Protein AF-A0A3S5FFW9-F1 (afdb_monomer_lite)

Structure (mmCIF, N/CA/C/O backbone):
data_AF-A0A3S5FFW9-F1
#
_entry.id   AF-A0A3S5FFW9-F1
#
loop_
_atom_site.group_PDB
_atom_site.id
_atom_site.type_symbol
_atom_site.label_atom_id
_atom_site.label_alt_id
_atom_site.label_comp_id
_atom_site.label_asym_id
_atom_site.label_entity_id
_atom_site.label_seq_id
_atom_site.pdbx_PDB_ins_code
_atom_site.Cartn_x
_atom_site.Cartn_y
_atom_site.Cartn_z
_atom_site.occupancy
_atom_site.B_iso_or_equiv
_atom_site.auth_seq_id
_atom_site.auth_comp_id
_atom_site.auth_asym_id
_atom_site.auth_atom_id
_atom_site.pdbx_PDB_model_num
ATOM 1 N N . MET A 1 1 ? -2.622 12.392 15.378 1.00 46.78 1 MET A N 1
ATOM 2 C CA . MET A 1 1 ? -2.692 11.978 13.964 1.00 46.78 1 MET A CA 1
ATOM 3 C C . MET A 1 1 ? -3.240 10.566 13.948 1.00 46.78 1 MET A C 1
ATOM 5 O O . MET A 1 1 ? -2.813 9.781 14.786 1.00 46.78 1 MET A O 1
ATOM 9 N N . ASP A 1 2 ? -4.228 10.286 13.104 1.00 57.69 2 ASP A N 1
ATOM 10 C CA . ASP A 1 2 ? -4.826 8.952 12.990 1.00 57.69 2 ASP A CA 1
ATOM 11 C C . ASP A 1 2 ? -3.833 8.028 12.266 1.00 57.69 2 ASP A C 1
ATOM 13 O O . ASP A 1 2 ? -3.267 8.415 11.244 1.00 57.69 2 ASP A O 1
ATOM 17 N N . GLN A 1 3 ? -3.549 6.840 12.797 1.00 58.34 3 GLN A N 1
ATOM 18 C CA . GLN A 1 3 ? -2.427 6.008 12.323 1.00 58.34 3 GLN A CA 1
ATOM 19 C C . GLN A 1 3 ? -2.604 5.507 10.878 1.00 58.34 3 GLN A C 1
ATOM 21 O O . GLN A 1 3 ? -1.618 5.290 10.173 1.00 58.34 3 GLN A O 1
ATOM 26 N N . GLY A 1 4 ? -3.850 5.388 10.405 1.00 60.16 4 GLY A N 1
ATOM 27 C CA . GLY A 1 4 ? -4.160 5.088 9.004 1.00 60.16 4 GLY A CA 1
ATOM 28 C C . GLY A 1 4 ? -3.723 6.180 8.015 1.00 60.16 4 GLY A C 1
ATOM 29 O O . GLY A 1 4 ? -3.429 5.864 6.861 1.00 60.16 4 GLY A O 1
ATOM 30 N N . GLU A 1 5 ? -3.608 7.437 8.456 1.00 70.44 5 GLU A N 1
ATOM 31 C CA . GLU A 1 5 ? -3.253 8.563 7.579 1.00 70.44 5 GLU A CA 1
ATOM 32 C C . GLU A 1 5 ? -1.776 8.528 7.156 1.00 70.44 5 GLU A C 1
ATOM 34 O O . GLU A 1 5 ? -1.466 8.879 6.024 1.00 70.44 5 GLU A O 1
ATOM 39 N N . CYS A 1 6 ? -0.856 8.013 7.982 1.00 75.44 6 CYS A N 1
ATOM 40 C CA . CYS A 1 6 ? 0.556 7.940 7.585 1.00 75.44 6 CYS A CA 1
ATOM 41 C C . CYS A 1 6 ? 0.781 6.969 6.421 1.00 75.44 6 CYS A C 1
ATOM 43 O O . CYS A 1 6 ? 1.411 7.329 5.432 1.00 75.44 6 CYS A O 1
ATOM 45 N N . LEU A 1 7 ? 0.237 5.746 6.482 1.00 80.38 7 LEU A N 1
ATOM 46 C CA . LEU A 1 7 ? 0.350 4.816 5.350 1.00 80.38 7 LEU A CA 1
ATOM 47 C C . LEU A 1 7 ? -0.286 5.400 4.087 1.00 80.38 7 LEU A C 1
ATOM 49 O O . LEU A 1 7 ? 0.213 5.187 2.985 1.00 80.38 7 LEU A O 1
ATOM 53 N N . ARG A 1 8 ? -1.371 6.156 4.244 1.00 81.62 8 ARG A N 1
ATOM 54 C CA . ARG A 1 8 ? -2.022 6.859 3.144 1.00 81.62 8 ARG A CA 1
ATOM 55 C C . ARG A 1 8 ? -1.111 7.912 2.518 1.00 81.62 8 ARG A C 1
ATOM 57 O O . ARG A 1 8 ? -0.988 7.916 1.296 1.00 81.62 8 ARG A O 1
ATOM 64 N N . GLU A 1 9 ? -0.454 8.739 3.325 1.00 83.19 9 GLU A N 1
ATOM 65 C CA . GLU A 1 9 ? 0.542 9.716 2.866 1.00 83.19 9 GLU A CA 1
ATOM 66 C C . GLU A 1 9 ? 1.673 9.025 2.097 1.00 83.19 9 GLU A C 1
ATOM 68 O O . GLU A 1 9 ? 1.953 9.414 0.965 1.00 83.19 9 GLU A O 1
ATOM 73 N N . ILE A 1 10 ? 2.215 7.922 2.632 1.00 86.44 10 ILE A N 1
ATOM 74 C CA . ILE A 1 10 ? 3.252 7.125 1.956 1.00 86.44 10 ILE A CA 1
ATOM 75 C C . ILE A 1 10 ? 2.798 6.749 0.552 1.00 86.44 10 ILE A C 1
ATOM 77 O O . ILE A 1 10 ? 3.481 7.046 -0.423 1.00 86.44 10 ILE A O 1
ATOM 81 N N . PHE A 1 11 ? 1.635 6.106 0.434 1.00 86.19 11 PHE A N 1
ATOM 82 C CA . PHE A 1 11 ? 1.143 5.631 -0.853 1.00 86.19 11 PHE A CA 1
ATOM 83 C C . PHE A 1 11 ? 0.779 6.756 -1.837 1.00 86.19 11 PHE A C 1
ATOM 85 O O . PHE A 1 11 ? 0.804 6.508 -3.043 1.00 86.19 11 PHE A O 1
ATOM 92 N N . ILE A 1 12 ? 0.443 7.955 -1.350 1.00 84.94 12 ILE A N 1
ATOM 93 C CA . ILE A 1 12 ? 0.219 9.148 -2.183 1.00 84.94 12 ILE A CA 1
ATOM 94 C C . ILE A 1 12 ? 1.548 9.704 -2.714 1.00 84.94 12 ILE A C 1
ATOM 96 O O . ILE A 1 12 ? 1.594 10.163 -3.854 1.00 84.94 12 ILE A O 1
ATOM 100 N N . GLU A 1 13 ? 2.613 9.655 -1.912 1.00 86.94 13 GLU A N 1
ATOM 101 C CA . GLU A 1 13 ? 3.943 10.155 -2.283 1.00 86.94 13 GLU A CA 1
ATOM 102 C C . GLU A 1 13 ? 4.735 9.200 -3.188 1.00 86.94 13 GLU A C 1
ATOM 104 O O . GLU A 1 13 ? 5.676 9.627 -3.861 1.00 86.94 13 GLU A O 1
ATOM 109 N N . LEU A 1 14 ? 4.370 7.915 -3.230 1.00 90.00 14 LEU A N 1
ATOM 110 C CA . LEU A 1 14 ? 4.997 6.943 -4.126 1.00 90.00 14 LEU A CA 1
ATOM 111 C C . LEU A 1 14 ? 4.859 7.359 -5.597 1.00 90.00 14 LEU A C 1
ATOM 113 O O . LEU A 1 14 ? 3.777 7.740 -6.042 1.00 90.00 14 LEU A O 1
ATOM 117 N N . ASP A 1 15 ? 5.935 7.199 -6.378 1.00 90.81 15 ASP A N 1
ATOM 118 C CA . ASP A 1 15 ? 5.940 7.586 -7.790 1.00 90.81 15 ASP A CA 1
ATOM 119 C C . ASP A 1 15 ? 4.901 6.755 -8.581 1.00 90.81 15 ASP A C 1
ATOM 121 O O . ASP A 1 15 ? 5.072 5.539 -8.759 1.00 90.81 15 ASP A O 1
ATOM 125 N N . PRO A 1 16 ? 3.823 7.382 -9.097 1.00 88.38 16 PRO A N 1
ATOM 126 C CA . PRO A 1 16 ? 2.746 6.674 -9.782 1.00 88.38 16 PRO A CA 1
ATOM 127 C C . PRO A 1 16 ? 3.152 6.154 -11.166 1.00 88.38 16 PRO A C 1
ATOM 129 O O . PRO A 1 16 ? 2.405 5.361 -11.750 1.00 88.38 16 PRO A O 1
ATOM 132 N N . THR A 1 17 ? 4.296 6.604 -11.697 1.00 92.81 17 THR A N 1
ATOM 133 C CA . THR A 1 17 ? 4.873 6.134 -12.965 1.00 92.81 17 THR A CA 1
ATOM 134 C C . THR A 1 17 ? 5.596 4.797 -12.816 1.00 92.81 17 THR A C 1
ATOM 136 O O . THR A 1 17 ? 5.858 4.136 -13.819 1.00 92.81 17 THR A O 1
ATOM 139 N N . SER A 1 18 ? 5.877 4.365 -11.582 1.00 94.75 18 SER A N 1
ATOM 140 C CA . SER A 1 18 ? 6.474 3.061 -11.317 1.00 94.75 18 SER A CA 1
ATOM 141 C C . SER A 1 18 ? 5.469 1.926 -11.538 1.00 94.75 18 SER A C 1
ATOM 143 O O . SER A 1 18 ? 4.383 1.898 -10.958 1.00 94.75 18 SER A O 1
ATOM 145 N N . ASP A 1 19 ? 5.862 0.914 -12.310 1.00 92.75 19 ASP A N 1
ATOM 146 C CA . ASP A 1 19 ? 5.112 -0.347 -12.430 1.00 92.75 19 ASP A CA 1
ATOM 147 C C . ASP A 1 19 ? 5.360 -1.304 -11.253 1.00 92.75 19 ASP A C 1
ATOM 149 O O . ASP A 1 19 ? 4.647 -2.303 -11.084 1.00 92.75 19 ASP A O 1
ATOM 153 N N . LEU A 1 20 ? 6.386 -1.017 -10.454 1.00 93.81 20 LEU A N 1
ATOM 154 C CA . LEU A 1 20 ? 6.918 -1.874 -9.406 1.00 93.81 20 LEU A CA 1
ATOM 155 C C . LEU A 1 20 ? 6.837 -1.168 -8.051 1.00 93.81 20 LEU A C 1
ATOM 157 O O . LEU A 1 20 ? 7.225 -0.009 -7.923 1.00 93.81 20 LEU A O 1
ATOM 161 N N . LEU A 1 21 ? 6.381 -1.887 -7.033 1.00 94.38 21 LEU A N 1
ATOM 162 C CA . LEU A 1 21 ? 6.601 -1.517 -5.643 1.00 94.38 21 LEU A CA 1
ATOM 163 C C . LEU A 1 21 ? 7.485 -2.577 -5.007 1.00 94.38 21 LEU A C 1
ATOM 165 O O . LEU A 1 21 ? 7.135 -3.758 -4.999 1.00 94.38 21 LEU A O 1
ATOM 169 N N . GLU A 1 22 ? 8.615 -2.158 -4.469 1.00 94.00 22 GLU A N 1
ATOM 170 C CA . GLU A 1 22 ? 9.495 -3.007 -3.686 1.00 94.00 22 GLU A CA 1
ATOM 171 C C . GLU A 1 22 ? 9.330 -2.674 -2.200 1.00 94.00 22 GLU A C 1
ATOM 173 O O . GLU A 1 22 ? 9.450 -1.521 -1.789 1.00 94.00 22 GLU A O 1
ATOM 178 N N . LEU A 1 23 ? 9.023 -3.695 -1.404 1.00 92.25 23 LEU A N 1
ATOM 179 C CA . LEU A 1 23 ? 8.960 -3.627 0.049 1.00 92.25 23 LEU A CA 1
ATOM 180 C C . LEU A 1 23 ? 10.191 -4.322 0.621 1.00 92.25 23 LEU A C 1
ATOM 182 O O . LEU A 1 23 ? 10.447 -5.485 0.299 1.00 92.25 23 LEU A O 1
ATOM 186 N N . ALA A 1 24 ? 10.923 -3.624 1.483 1.00 89.31 24 ALA A N 1
ATOM 187 C CA . ALA A 1 24 ? 12.063 -4.179 2.196 1.00 89.31 24 ALA A CA 1
ATOM 188 C C . ALA A 1 24 ? 11.863 -4.055 3.707 1.00 89.31 24 ALA A C 1
ATOM 190 O O . ALA A 1 24 ? 11.676 -2.952 4.225 1.00 89.31 24 ALA A O 1
ATOM 191 N N . VAL A 1 25 ? 11.947 -5.177 4.422 1.00 86.94 25 VAL A N 1
ATOM 192 C CA . VAL A 1 25 ? 12.054 -5.169 5.885 1.00 86.94 25 VAL A CA 1
ATOM 193 C C . VAL A 1 25 ? 13.536 -5.148 6.234 1.00 86.94 25 VAL A C 1
ATOM 195 O O . VAL A 1 25 ? 14.266 -6.111 5.985 1.00 86.94 25 VAL A O 1
ATOM 198 N N . LEU A 1 26 ? 13.990 -4.017 6.766 1.00 83.75 26 LEU A N 1
ATOM 199 C CA . LEU A 1 26 ? 15.381 -3.792 7.135 1.00 83.75 26 LEU A CA 1
ATOM 200 C C . LEU A 1 26 ? 15.552 -4.145 8.622 1.00 83.75 26 LEU A C 1
ATOM 202 O O . LEU A 1 26 ? 14.911 -3.504 9.461 1.00 83.75 26 LEU A O 1
ATOM 206 N N . PRO A 1 27 ? 16.368 -5.161 8.965 1.00 76.38 27 PRO A N 1
ATOM 207 C CA . PRO A 1 27 ? 16.548 -5.588 10.347 1.00 76.38 27 PRO A CA 1
ATOM 208 C C . PRO A 1 27 ? 17.352 -4.565 11.156 1.00 76.38 27 PRO A C 1
ATOM 210 O O . PRO A 1 27 ? 18.137 -3.785 10.614 1.00 76.38 27 PRO A O 1
ATOM 213 N N . SER A 1 28 ? 17.193 -4.614 12.477 1.00 70.00 28 SER A N 1
ATOM 214 C CA . SER A 1 28 ? 18.031 -3.871 13.413 1.00 70.00 28 SER A CA 1
ATOM 215 C C . SER A 1 28 ? 19.427 -4.489 13.474 1.00 70.00 28 SER A C 1
ATOM 217 O O . SER A 1 28 ? 19.573 -5.672 13.781 1.00 70.00 28 SER A O 1
ATOM 219 N N . GLY A 1 29 ? 20.461 -3.698 13.206 1.00 66.81 29 GLY A N 1
ATOM 220 C CA . GLY A 1 29 ? 21.864 -4.105 13.312 1.00 66.81 29 GLY A CA 1
ATOM 221 C C . GLY A 1 29 ? 22.727 -2.915 13.722 1.00 66.81 29 GLY A C 1
ATOM 222 O O . GLY A 1 29 ? 22.359 -1.788 13.419 1.00 66.81 29 GLY A O 1
ATOM 223 N N . CYS A 1 30 ? 23.829 -3.162 14.444 1.00 51.50 30 CYS A N 1
ATOM 224 C CA . CYS A 1 30 ? 24.817 -2.180 14.935 1.00 51.50 30 CYS A CA 1
ATOM 225 C C . CYS A 1 30 ? 24.304 -0.720 15.029 1.00 51.50 30 CYS A C 1
ATOM 227 O O . CYS A 1 30 ? 24.659 0.133 14.218 1.00 51.50 30 CYS A O 1
ATOM 229 N N . GLY A 1 31 ? 23.419 -0.446 15.996 1.00 64.06 31 GLY A N 1
ATOM 230 C CA . GLY A 1 31 ? 22.917 0.906 16.292 1.00 64.06 31 GLY A CA 1
ATOM 231 C C . GLY A 1 31 ? 21.759 1.425 15.424 1.00 64.06 31 GLY A C 1
ATOM 232 O O . GLY A 1 31 ? 21.277 2.526 15.678 1.00 64.06 31 GLY A O 1
ATOM 233 N N . LEU A 1 32 ? 21.278 0.663 14.437 1.00 70.38 32 LEU A N 1
ATOM 234 C CA . LEU A 1 32 ? 20.131 1.029 13.598 1.00 70.38 32 LEU A CA 1
ATOM 235 C C . LEU A 1 32 ? 18.844 0.346 14.068 1.00 70.38 32 LEU A C 1
ATOM 237 O O . LEU A 1 32 ? 18.821 -0.853 14.350 1.00 70.38 32 LEU A O 1
ATOM 241 N N . GLN A 1 33 ? 17.759 1.118 14.099 1.00 77.56 33 GLN A N 1
ATOM 242 C CA . GLN A 1 33 ? 16.409 0.615 14.345 1.00 77.56 33 GLN A CA 1
ATOM 243 C C . GLN A 1 33 ? 15.872 -0.122 13.111 1.00 77.56 33 GLN A C 1
ATOM 245 O O . GLN A 1 33 ? 16.208 0.262 11.981 1.00 77.56 33 GLN A O 1
ATOM 250 N N . PRO A 1 34 ? 15.034 -1.157 13.296 1.00 82.81 34 PRO A N 1
ATOM 251 C CA . PRO A 1 34 ? 14.431 -1.832 12.166 1.00 82.81 34 PRO A CA 1
ATOM 252 C C . PRO A 1 34 ? 13.401 -0.903 11.516 1.00 82.81 34 PRO A C 1
ATOM 254 O O . PRO A 1 34 ? 12.785 -0.054 12.171 1.00 82.81 34 PRO A O 1
ATOM 257 N N . ARG A 1 35 ? 13.242 -1.034 10.202 1.00 87.00 35 ARG A N 1
ATOM 258 C CA . ARG A 1 35 ? 12.346 -0.172 9.429 1.00 87.00 35 ARG A CA 1
ATOM 259 C C . ARG A 1 35 ? 11.759 -0.900 8.234 1.00 87.00 35 ARG A C 1
ATOM 261 O O . ARG A 1 35 ? 12.387 -1.801 7.674 1.00 87.00 35 ARG A O 1
ATOM 268 N N . LEU A 1 36 ? 10.566 -0.484 7.836 1.00 88.25 36 LEU A N 1
ATOM 269 C CA . LEU A 1 36 ? 9.951 -0.890 6.580 1.00 88.25 36 LEU A CA 1
ATOM 270 C C . LEU A 1 36 ? 10.276 0.161 5.519 1.00 88.25 36 LEU A C 1
ATOM 272 O O . LEU A 1 36 ? 10.038 1.345 5.735 1.00 88.25 36 LEU A O 1
ATOM 276 N N . ARG A 1 37 ? 10.800 -0.267 4.374 1.00 91.38 37 ARG A N 1
ATOM 277 C CA . ARG A 1 37 ? 11.087 0.610 3.240 1.00 91.38 37 ARG A CA 1
ATOM 278 C C . ARG A 1 37 ? 10.180 0.295 2.063 1.00 91.38 37 ARG A C 1
ATOM 280 O O . ARG A 1 37 ? 10.087 -0.860 1.652 1.00 91.38 37 ARG A O 1
ATOM 287 N N . PHE A 1 38 ? 9.608 1.338 1.479 1.00 93.25 38 PHE A N 1
ATOM 288 C CA . PHE A 1 38 ? 8.922 1.314 0.194 1.00 93.25 38 PHE A CA 1
ATOM 289 C C . PHE A 1 38 ? 9.855 1.893 -0.863 1.00 93.25 38 PHE A C 1
ATOM 291 O O . PHE A 1 38 ? 10.451 2.948 -0.649 1.00 93.25 38 PHE A O 1
ATOM 298 N N . THR A 1 39 ? 9.996 1.213 -1.995 1.00 95.00 39 THR A N 1
ATOM 299 C CA . THR A 1 39 ? 10.829 1.673 -3.108 1.00 95.00 39 THR A CA 1
ATOM 300 C C . THR A 1 39 ? 10.046 1.628 -4.413 1.00 95.00 39 THR A C 1
ATOM 302 O O . THR A 1 39 ? 9.430 0.613 -4.747 1.00 95.00 39 THR A O 1
ATOM 305 N N . THR A 1 40 ? 10.079 2.735 -5.151 1.00 96.00 40 THR A N 1
ATOM 306 C CA . THR A 1 40 ? 9.508 2.861 -6.500 1.00 96.00 40 THR A CA 1
ATOM 307 C C . THR A 1 40 ? 10.596 3.222 -7.503 1.00 96.00 40 THR A C 1
ATOM 309 O O . THR A 1 40 ? 11.592 3.854 -7.154 1.00 96.00 40 THR A O 1
ATOM 312 N N . TYR A 1 41 ? 10.412 2.777 -8.745 1.00 95.31 41 TYR A N 1
ATOM 313 C CA . TYR A 1 41 ? 11.341 2.950 -9.860 1.00 95.31 41 TYR A CA 1
ATOM 314 C C . TYR A 1 41 ? 10.597 3.688 -10.969 1.00 95.31 41 TYR A C 1
ATOM 316 O O . TYR A 1 41 ? 10.098 3.079 -11.918 1.00 95.31 41 TYR A O 1
ATOM 324 N N . GLY A 1 42 ? 10.427 4.991 -10.782 1.00 93.06 42 GLY A N 1
ATOM 325 C CA . GLY A 1 42 ? 9.692 5.828 -11.714 1.00 93.06 42 GLY A CA 1
ATOM 326 C C . GLY A 1 42 ? 10.576 6.446 -12.790 1.00 93.06 42 GLY A C 1
ATOM 327 O O . GLY A 1 42 ? 11.786 6.224 -12.858 1.00 93.06 42 GLY A O 1
ATOM 328 N N . LEU A 1 43 ? 9.965 7.268 -13.643 1.00 92.19 43 LEU A N 1
ATOM 329 C CA . LEU A 1 43 ? 10.659 7.936 -14.751 1.00 92.19 43 LEU A CA 1
ATOM 330 C C . LEU A 1 43 ? 11.702 8.957 -14.279 1.00 92.19 43 LEU A C 1
ATOM 332 O O . LEU A 1 43 ? 12.660 9.236 -14.997 1.00 92.19 43 LEU A O 1
ATOM 336 N N . THR A 1 44 ? 11.506 9.525 -13.088 1.00 89.81 44 THR A N 1
ATOM 337 C CA . THR A 1 44 ? 12.407 10.533 -12.506 1.00 89.81 44 THR A CA 1
ATOM 338 C C . THR A 1 44 ? 13.552 9.922 -11.699 1.00 89.81 44 THR A C 1
ATOM 340 O O . THR A 1 44 ? 14.473 10.635 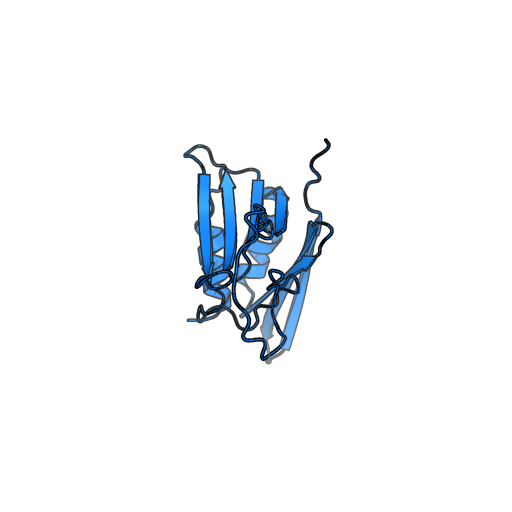-11.301 1.00 89.81 44 THR A O 1
ATOM 343 N N . GLY A 1 45 ? 13.528 8.604 -11.495 1.00 92.88 45 GLY A N 1
ATOM 344 C CA . GLY A 1 45 ? 14.534 7.869 -10.747 1.00 92.88 45 GLY A CA 1
ATOM 345 C C . GLY A 1 45 ? 13.923 6.936 -9.708 1.00 92.88 45 GLY A C 1
ATOM 346 O O . GLY A 1 45 ? 12.764 6.531 -9.789 1.00 92.88 45 GLY A O 1
ATOM 347 N N . ILE A 1 46 ? 14.755 6.566 -8.738 1.00 94.75 46 ILE A N 1
ATOM 348 C CA . ILE A 1 46 ? 14.384 5.669 -7.646 1.00 94.75 46 ILE A CA 1
ATOM 349 C C . ILE A 1 46 ? 14.001 6.515 -6.437 1.00 94.75 46 ILE A C 1
ATOM 351 O O . ILE A 1 46 ? 14.775 7.374 -6.011 1.00 94.75 46 ILE A O 1
ATOM 355 N N . THR A 1 47 ? 12.840 6.236 -5.856 1.00 93.12 47 THR A N 1
ATOM 356 C CA . THR A 1 47 ? 12.358 6.909 -4.647 1.00 93.12 47 THR A CA 1
ATOM 357 C C . THR A 1 47 ? 12.242 5.901 -3.517 1.00 93.12 47 THR A C 1
ATOM 359 O O . THR A 1 47 ? 11.701 4.810 -3.708 1.00 93.12 47 THR A O 1
ATOM 362 N N . HIS A 1 48 ? 12.734 6.277 -2.337 1.00 92.75 48 HIS A N 1
ATOM 363 C CA . HIS A 1 48 ? 12.655 5.475 -1.122 1.00 92.75 48 HIS A CA 1
ATOM 364 C C . HIS A 1 48 ? 11.833 6.206 -0.064 1.00 92.75 48 HIS A C 1
ATOM 366 O O . HIS A 1 48 ? 12.112 7.366 0.231 1.00 92.75 48 HIS A O 1
ATOM 372 N N . PHE A 1 49 ? 10.887 5.500 0.549 1.00 90.12 49 PHE A N 1
ATOM 373 C CA . PHE A 1 49 ? 10.194 5.943 1.753 1.00 90.12 49 PHE A CA 1
ATOM 374 C C . PHE A 1 49 ? 10.510 4.975 2.894 1.00 90.12 49 PHE A C 1
ATOM 376 O O . PHE A 1 49 ? 10.287 3.772 2.761 1.00 90.12 49 PHE A O 1
ATOM 383 N N . ASP A 1 50 ? 11.039 5.485 4.004 1.00 88.56 50 ASP A N 1
ATOM 384 C CA . ASP A 1 50 ? 11.429 4.696 5.175 1.00 88.56 50 ASP A CA 1
ATOM 385 C C . ASP A 1 50 ? 10.465 4.951 6.341 1.00 88.56 50 ASP A C 1
ATOM 387 O O . ASP A 1 50 ? 10.300 6.089 6.773 1.00 88.56 50 ASP A O 1
ATOM 391 N N . LEU A 1 51 ? 9.880 3.884 6.887 1.00 86.88 51 LEU A N 1
ATOM 392 C CA . LEU A 1 51 ? 9.026 3.908 8.073 1.00 86.88 51 LEU A CA 1
ATOM 393 C C . LEU A 1 51 ? 9.744 3.199 9.244 1.00 86.88 51 LEU A C 1
ATOM 395 O O . LEU A 1 51 ? 9.800 1.962 9.270 1.00 86.88 51 LEU A O 1
ATOM 399 N N . PRO A 1 52 ? 10.347 3.948 10.188 1.00 82.62 52 PRO A N 1
ATOM 400 C CA . PRO A 1 52 ? 11.047 3.384 11.346 1.00 82.62 52 PRO A CA 1
ATOM 401 C C . PRO A 1 52 ? 10.084 2.692 12.308 1.00 82.62 52 PRO A C 1
ATOM 403 O O . PRO A 1 52 ? 9.006 3.221 12.544 1.00 82.62 52 PRO A O 1
ATOM 406 N N . GLN A 1 53 ? 10.492 1.589 12.948 1.00 78.31 53 GLN A N 1
ATOM 407 C CA . GLN A 1 53 ? 9.661 0.889 13.942 1.00 78.31 53 GLN A CA 1
ATOM 408 C C . GLN A 1 53 ? 9.125 1.810 15.047 1.00 78.31 53 GLN A C 1
ATOM 410 O O . GLN A 1 53 ? 8.019 1.596 15.528 1.00 78.31 53 GLN A O 1
ATOM 415 N N . THR A 1 54 ? 9.906 2.802 15.477 1.00 72.06 54 THR A N 1
ATOM 416 C CA . THR A 1 54 ? 9.524 3.697 16.578 1.00 72.06 54 THR A CA 1
ATOM 417 C C . THR A 1 54 ? 8.661 4.872 16.131 1.00 72.06 54 THR A C 1
ATOM 419 O O . THR A 1 54 ? 8.547 5.842 16.876 1.00 72.06 54 THR A O 1
ATOM 422 N N . SER A 1 55 ? 8.133 4.867 14.907 1.00 77.19 55 SER A N 1
ATOM 423 C CA . SER A 1 55 ? 7.223 5.929 14.494 1.00 77.19 55 SER A CA 1
ATOM 424 C C . SER A 1 55 ? 5.897 5.789 15.245 1.00 77.19 55 SER A C 1
ATOM 426 O O . SER A 1 55 ? 5.392 4.684 15.433 1.00 77.19 55 SER A O 1
ATOM 428 N N . ASP A 1 56 ? 5.281 6.919 15.597 1.00 74.38 56 ASP A N 1
ATOM 429 C CA . ASP A 1 56 ? 3.967 6.960 16.266 1.00 74.38 56 ASP A CA 1
ATOM 430 C C . ASP A 1 56 ? 2.830 6.337 15.420 1.00 74.38 56 ASP A C 1
ATOM 432 O O . ASP A 1 56 ? 1.706 6.133 15.885 1.00 74.38 56 ASP A O 1
ATOM 436 N N . TYR A 1 57 ? 3.129 6.025 14.156 1.00 73.88 57 TYR A N 1
ATOM 437 C CA . TYR A 1 57 ? 2.216 5.457 13.169 1.00 73.88 57 TYR A CA 1
ATOM 438 C C . TYR A 1 57 ? 2.176 3.925 13.187 1.00 73.88 57 TYR A C 1
ATOM 440 O O . TYR A 1 57 ? 1.286 3.340 12.570 1.00 73.88 57 TYR A O 1
ATOM 448 N N . ILE A 1 58 ? 3.117 3.265 13.873 1.00 75.75 58 ILE A N 1
ATOM 44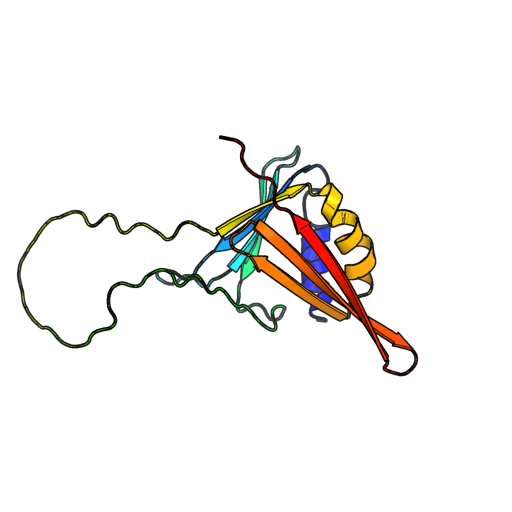9 C CA . ILE A 1 58 ? 3.174 1.805 13.960 1.00 75.75 58 ILE A CA 1
ATOM 450 C C . ILE A 1 58 ? 2.693 1.341 15.336 1.00 75.75 58 ILE A C 1
ATOM 452 O O . ILE A 1 58 ? 3.352 1.561 16.347 1.00 75.75 58 ILE A O 1
ATOM 456 N N . GLU A 1 59 ? 1.559 0.633 15.370 1.00 71.50 59 GLU A N 1
ATOM 457 C CA . GLU A 1 59 ? 1.086 -0.033 16.595 1.00 71.50 59 GLU A CA 1
ATOM 458 C C . GLU A 1 59 ? 1.919 -1.280 16.922 1.00 71.50 59 GLU A C 1
ATOM 460 O O . GLU A 1 59 ? 2.266 -1.525 18.074 1.00 71.50 59 GLU A O 1
ATOM 465 N N . VAL A 1 60 ? 2.226 -2.084 15.900 1.00 74.44 60 VAL A N 1
ATOM 466 C CA . VAL A 1 60 ? 2.960 -3.345 16.033 1.00 74.44 60 VAL A CA 1
ATOM 467 C C . VAL A 1 60 ? 3.916 -3.490 14.857 1.00 74.44 60 VAL A C 1
ATOM 469 O O . VAL A 1 60 ? 3.502 -3.470 13.698 1.00 74.44 60 VAL A O 1
ATOM 472 N N . PHE A 1 61 ? 5.196 -3.680 15.165 1.00 73.44 61 PHE A N 1
ATOM 473 C CA . PHE A 1 61 ? 6.214 -4.076 14.200 1.00 73.44 61 PHE A CA 1
ATOM 474 C C . PHE A 1 61 ? 6.791 -5.419 14.627 1.00 73.44 61 PHE A C 1
ATOM 476 O O . PHE A 1 61 ? 7.529 -5.498 15.609 1.00 73.44 61 PHE A O 1
ATOM 483 N N . GLU A 1 62 ? 6.479 -6.469 13.879 1.00 75.94 62 GLU A N 1
ATOM 484 C CA . GLU A 1 62 ? 7.042 -7.793 14.109 1.00 75.94 62 GLU A CA 1
ATOM 485 C C . GLU A 1 62 ? 7.858 -8.222 12.897 1.00 75.94 62 GLU A C 1
ATOM 487 O O . GLU A 1 62 ? 7.353 -8.360 11.784 1.00 75.94 62 GLU A O 1
ATOM 492 N N . CYS A 1 63 ? 9.142 -8.463 13.137 1.00 67.31 63 CYS A N 1
ATOM 493 C CA . CYS A 1 63 ? 10.038 -9.089 12.184 1.00 67.31 63 CYS A CA 1
ATOM 494 C C . CYS A 1 63 ? 10.636 -10.322 12.857 1.00 67.31 63 CYS A C 1
ATOM 496 O O . CYS A 1 63 ? 11.380 -10.212 13.827 1.00 67.31 63 CYS A O 1
ATOM 498 N N . THR A 1 64 ? 10.312 -11.509 12.350 1.00 65.25 64 THR A N 1
ATOM 499 C CA . THR A 1 64 ? 10.839 -12.777 12.885 1.00 65.25 64 THR A CA 1
ATOM 500 C C . THR A 1 64 ? 12.266 -13.071 12.427 1.00 65.25 64 THR A C 1
ATOM 502 O O . THR A 1 64 ? 12.873 -14.046 12.867 1.00 65.25 64 THR A O 1
ATOM 505 N N . GLN A 1 65 ? 12.833 -12.230 11.559 1.00 58.19 65 GLN A N 1
ATOM 506 C CA . GLN A 1 65 ? 14.217 -12.342 11.124 1.00 58.19 65 GLN A CA 1
ATOM 507 C C . GLN A 1 65 ? 15.102 -11.510 12.045 1.00 58.19 65 GLN A C 1
ATOM 509 O O . GLN A 1 65 ? 15.378 -10.335 11.809 1.00 58.19 65 GLN A O 1
ATOM 514 N N . VAL A 1 66 ? 15.540 -12.150 13.124 1.00 49.09 66 VAL A N 1
ATOM 515 C CA . VAL A 1 66 ? 16.598 -11.617 13.974 1.00 49.09 66 VAL A CA 1
ATOM 516 C C . VAL A 1 66 ? 17.874 -11.628 13.140 1.00 49.09 66 VAL A C 1
ATOM 518 O O . VAL A 1 66 ? 18.297 -12.684 12.664 1.00 49.09 66 VAL A O 1
ATOM 521 N N . ALA A 1 67 ? 18.485 -10.458 12.946 1.00 48.00 67 ALA A N 1
ATOM 522 C CA . ALA A 1 67 ? 19.883 -10.397 12.553 1.00 48.00 67 ALA A CA 1
ATOM 523 C C . ALA A 1 67 ? 20.644 -11.302 13.521 1.00 48.00 67 ALA A C 1
ATOM 525 O O . ALA A 1 67 ? 20.630 -11.031 14.716 1.00 48.00 67 ALA A O 1
ATOM 526 N N . SER A 1 68 ? 21.210 -12.412 13.047 1.00 36.53 68 SER A N 1
ATOM 527 C CA . SER A 1 68 ? 21.883 -13.364 13.925 1.00 36.53 68 SER A CA 1
ATOM 528 C C . SER A 1 68 ? 23.044 -12.657 14.627 1.00 36.53 68 SER A C 1
ATOM 530 O O . SER A 1 68 ? 24.134 -12.520 14.074 1.00 36.53 68 SER A O 1
ATOM 532 N N . THR A 1 69 ? 22.812 -12.176 15.847 1.00 39.38 69 THR A N 1
ATOM 533 C CA . THR A 1 69 ? 23.865 -11.761 16.758 1.00 39.38 69 THR A CA 1
ATOM 534 C C . THR A 1 69 ? 24.491 -13.043 17.269 1.00 39.38 69 THR A C 1
ATOM 536 O O . THR A 1 69 ? 23.956 -13.719 18.145 1.00 39.38 69 THR A O 1
ATOM 539 N N . ALA A 1 70 ? 25.622 -13.416 16.681 1.00 44.28 70 ALA A N 1
ATOM 540 C CA . ALA A 1 70 ? 26.545 -14.285 17.381 1.00 44.28 70 ALA A CA 1
ATOM 541 C C . ALA A 1 70 ? 26.913 -13.599 18.708 1.00 44.28 70 ALA A C 1
ATOM 543 O O . ALA A 1 70 ? 27.489 -12.513 18.685 1.00 44.28 70 ALA A O 1
ATOM 544 N N . GLY A 1 71 ? 26.579 -14.234 19.832 1.00 39.34 71 GLY A N 1
ATOM 545 C CA . GLY A 1 71 ? 27.114 -13.880 21.145 1.00 39.34 71 GLY A CA 1
ATOM 546 C C . GLY A 1 71 ? 26.062 -13.526 22.186 1.00 39.34 71 GLY A C 1
ATOM 547 O O . GLY A 1 71 ? 26.027 -12.394 22.644 1.00 39.34 71 GLY A O 1
ATOM 548 N N . ASP A 1 72 ? 25.266 -14.511 22.593 1.00 42.22 72 ASP A N 1
ATOM 549 C CA . ASP A 1 72 ? 24.593 -14.487 23.890 1.00 42.22 72 ASP A CA 1
ATOM 550 C C . ASP A 1 72 ? 25.096 -15.695 24.692 1.00 42.22 72 ASP A C 1
ATOM 552 O O . ASP A 1 72 ? 24.445 -16.730 24.752 1.00 42.22 72 ASP A O 1
ATOM 556 N N . ILE A 1 73 ? 26.335 -15.611 25.191 1.00 41.50 73 ILE A N 1
ATOM 557 C CA . ILE A 1 73 ? 26.832 -16.407 26.322 1.00 41.50 73 ILE A CA 1
ATOM 558 C C . ILE A 1 73 ? 27.814 -15.512 27.076 1.00 41.50 73 ILE A C 1
ATOM 560 O O . ILE A 1 73 ? 28.731 -14.941 26.484 1.00 41.50 73 ILE A O 1
ATOM 564 N N . GLY A 1 74 ? 27.580 -15.374 28.378 1.00 39.97 74 GLY A N 1
ATOM 565 C CA . GLY A 1 74 ? 28.461 -14.669 29.288 1.00 39.97 74 GLY A CA 1
ATOM 566 C C . GLY A 1 74 ? 29.896 -15.200 29.305 1.00 39.97 74 GLY A C 1
ATOM 567 O O . GLY A 1 74 ? 30.199 -16.289 28.832 1.00 39.97 74 GLY A O 1
ATOM 568 N N . ASP A 1 75 ? 30.742 -14.368 29.902 1.00 43.09 75 ASP A N 1
ATOM 569 C CA . ASP A 1 75 ? 31.984 -14.715 30.586 1.00 43.09 75 ASP A CA 1
ATOM 570 C C . ASP A 1 75 ? 32.917 -15.714 29.881 1.00 43.09 75 ASP A C 1
ATOM 572 O O . ASP A 1 75 ? 32.786 -16.920 30.039 1.00 43.09 75 ASP A O 1
ATOM 576 N N . CYS A 1 76 ? 33.919 -15.198 29.163 1.00 39.00 76 CYS A N 1
ATOM 577 C CA . CYS A 1 76 ? 35.202 -15.875 28.953 1.00 39.00 76 CYS A CA 1
ATOM 578 C C . CYS A 1 76 ? 36.276 -14.827 28.634 1.00 39.00 76 CYS A C 1
ATOM 580 O O . CYS A 1 76 ? 36.544 -14.487 27.481 1.00 39.00 76 CYS A O 1
ATOM 582 N N . CYS A 1 77 ? 36.901 -14.314 29.689 1.00 40.12 77 CYS A N 1
ATOM 583 C CA . CYS A 1 77 ? 38.225 -13.706 29.628 1.00 40.12 77 CYS A CA 1
ATOM 584 C C . CYS A 1 77 ? 39.229 -14.709 29.015 1.00 40.12 77 CYS A C 1
ATOM 586 O O . CYS A 1 77 ? 39.379 -15.815 29.529 1.00 40.12 77 CYS A O 1
ATOM 588 N N . GLY A 1 78 ? 39.946 -14.327 27.955 1.00 32.44 78 GLY A N 1
ATOM 589 C CA . GLY A 1 78 ? 41.067 -15.100 27.406 1.00 32.44 78 GLY A CA 1
ATOM 590 C C . GLY A 1 78 ? 41.719 -14.397 26.205 1.00 32.44 78 GLY A C 1
ATOM 591 O O . GLY A 1 78 ? 40.988 -13.971 25.311 1.00 32.44 78 GLY A O 1
ATOM 592 N N . PRO A 1 79 ? 43.055 -14.212 26.162 1.00 50.00 79 PRO A N 1
ATOM 593 C CA . PRO A 1 79 ? 43.698 -13.419 25.121 1.00 50.00 79 PRO A CA 1
ATOM 594 C C . PRO A 1 79 ? 44.245 -14.269 23.954 1.00 50.00 79 PRO A C 1
ATOM 596 O O . PRO A 1 79 ? 44.601 -15.430 24.122 1.00 50.00 79 PRO A O 1
ATOM 599 N N . VAL A 1 80 ? 44.439 -13.575 22.824 1.00 38.78 80 VAL A N 1
ATOM 600 C CA . VAL A 1 80 ? 45.360 -13.847 21.695 1.00 38.78 80 VAL A CA 1
ATOM 601 C C . VAL A 1 80 ? 44.818 -14.592 20.455 1.00 38.78 80 VAL A C 1
ATOM 603 O O . VAL A 1 80 ? 44.660 -15.802 20.423 1.00 38.78 80 VAL A O 1
ATOM 606 N N . MET A 1 81 ? 44.669 -13.768 19.406 1.00 43.69 81 MET A N 1
ATOM 607 C CA . MET A 1 81 ? 44.916 -13.951 17.964 1.00 43.69 81 MET A CA 1
ATOM 608 C C . MET A 1 81 ? 44.431 -15.219 17.253 1.00 43.69 81 MET A C 1
ATOM 610 O O . MET A 1 81 ? 45.112 -16.234 17.222 1.00 43.69 81 MET A O 1
ATOM 614 N N . GLU A 1 82 ? 43.401 -15.029 16.427 1.00 37.41 82 GLU A N 1
ATOM 615 C CA . GLU A 1 82 ? 43.328 -15.695 15.129 1.00 37.41 82 GLU A CA 1
ATOM 616 C C . GLU A 1 82 ? 42.707 -14.744 14.101 1.00 37.41 82 GLU A C 1
ATOM 618 O O . GLU A 1 82 ? 41.512 -14.444 14.095 1.00 37.41 82 GLU A O 1
ATOM 623 N N . SER A 1 83 ? 43.570 -14.210 13.240 1.00 40.00 83 SER A N 1
ATOM 624 C CA . SER A 1 83 ? 43.206 -13.486 12.031 1.00 40.00 83 SER A CA 1
ATOM 625 C C . SER A 1 83 ? 42.593 -14.466 11.030 1.00 40.00 83 SER A C 1
ATOM 627 O O . SER A 1 83 ? 43.278 -14.986 10.153 1.00 40.00 83 SER A O 1
ATOM 629 N N . HIS A 1 84 ? 41.298 -14.725 11.165 1.00 38.03 84 HIS A N 1
ATOM 630 C CA . HIS A 1 84 ? 40.471 -15.262 10.093 1.00 38.03 84 HIS A CA 1
ATOM 631 C C . HIS A 1 84 ? 39.271 -14.340 9.927 1.00 38.03 84 HIS A C 1
ATOM 633 O O . HIS A 1 84 ? 38.468 -14.152 10.841 1.00 38.03 84 HIS A O 1
ATOM 639 N N . LEU A 1 85 ? 39.199 -13.732 8.745 1.00 45.16 85 LEU A N 1
ATOM 640 C CA . LEU A 1 85 ? 38.138 -12.861 8.264 1.00 45.16 85 LEU A CA 1
ATOM 641 C C . LEU A 1 85 ? 36.795 -13.614 8.333 1.00 45.16 85 LEU A C 1
ATOM 643 O O . LEU A 1 85 ? 36.350 -14.224 7.359 1.00 45.16 85 LEU A O 1
ATOM 647 N N . LYS A 1 86 ? 36.134 -13.587 9.495 1.00 40.03 86 LYS A N 1
ATOM 648 C CA . LYS A 1 86 ? 34.700 -13.854 9.584 1.00 40.03 86 LYS A CA 1
ATOM 649 C C . LYS A 1 86 ? 34.049 -12.734 8.787 1.00 40.03 86 LYS A C 1
ATOM 651 O O . LYS A 1 86 ? 33.884 -11.630 9.296 1.00 40.03 86 LYS A O 1
ATOM 656 N N . HIS A 1 87 ? 33.753 -12.999 7.516 1.00 41.31 87 HIS A N 1
ATOM 657 C CA . HIS A 1 87 ? 32.803 -12.201 6.761 1.00 41.31 87 HIS A CA 1
ATOM 658 C C . HIS A 1 87 ? 31.517 -12.240 7.575 1.00 41.31 87 HIS A C 1
ATOM 660 O O . HIS A 1 87 ? 30.799 -13.239 7.593 1.00 41.31 87 HIS A O 1
ATOM 666 N N . GLN A 1 88 ? 31.307 -11.184 8.347 1.00 39.44 88 GLN A N 1
ATOM 667 C CA . GLN A 1 88 ? 30.093 -10.935 9.087 1.00 39.44 88 GLN A CA 1
ATOM 668 C C . GLN A 1 88 ? 29.040 -10.703 8.004 1.00 39.44 88 GLN A C 1
ATOM 670 O O . GLN A 1 88 ? 28.907 -9.600 7.484 1.00 39.44 88 GLN A O 1
ATOM 675 N N . ALA A 1 89 ? 28.408 -11.785 7.545 1.00 47.47 89 ALA A N 1
ATOM 676 C CA . ALA A 1 89 ? 27.365 -11.720 6.542 1.00 47.47 89 ALA A CA 1
ATOM 677 C C . ALA A 1 89 ? 26.254 -10.852 7.133 1.00 47.47 89 ALA A C 1
ATOM 679 O O . ALA A 1 89 ? 25.551 -11.274 8.052 1.00 47.47 89 ALA A O 1
ATOM 680 N N . GLN A 1 90 ? 26.156 -9.606 6.665 1.00 46.84 90 GLN A N 1
ATOM 681 C CA . GLN A 1 90 ? 25.025 -8.756 6.992 1.00 46.84 90 GLN A CA 1
ATOM 682 C C . GLN A 1 90 ? 23.763 -9.525 6.589 1.00 46.84 90 GLN A C 1
ATOM 684 O O . GLN A 1 90 ? 23.701 -10.016 5.458 1.00 46.84 90 GLN A O 1
ATOM 689 N N . PRO A 1 91 ? 22.780 -9.676 7.491 1.00 55.31 91 PRO A N 1
ATOM 690 C CA . PRO A 1 91 ? 21.530 -10.324 7.141 1.00 55.31 91 PRO A CA 1
ATOM 691 C C . PRO A 1 91 ? 20.916 -9.527 5.995 1.00 55.31 91 PRO A C 1
ATOM 693 O O . PRO A 1 91 ? 20.647 -8.331 6.130 1.00 55.31 91 PRO A O 1
ATOM 696 N N . ALA A 1 92 ? 20.787 -10.177 4.840 1.00 59.97 92 ALA A N 1
ATOM 697 C CA . ALA A 1 92 ? 20.225 -9.549 3.661 1.00 59.97 92 ALA A CA 1
ATOM 698 C C . ALA A 1 92 ? 18.784 -9.108 3.974 1.00 59.97 92 ALA A C 1
ATOM 700 O O . ALA A 1 92 ? 18.051 -9.861 4.622 1.00 59.97 92 ALA A O 1
ATOM 701 N N . PRO A 1 93 ? 18.368 -7.904 3.549 1.00 68.81 93 PRO A N 1
ATOM 702 C CA . PRO A 1 93 ? 17.004 -7.447 3.767 1.00 68.81 93 PRO A CA 1
ATOM 703 C C . PRO A 1 93 ? 16.010 -8.404 3.112 1.00 68.81 93 PRO A C 1
ATOM 705 O O . PRO A 1 93 ? 16.226 -8.863 1.987 1.00 68.81 93 PRO A O 1
ATOM 708 N N . GLN A 1 94 ? 14.897 -8.674 3.795 1.00 76.12 94 GLN A N 1
ATOM 709 C CA . GLN A 1 94 ? 13.799 -9.395 3.167 1.00 76.12 94 GLN A CA 1
ATOM 710 C C . GLN A 1 94 ? 13.138 -8.467 2.156 1.00 76.12 94 GLN A C 1
ATOM 712 O O . GLN A 1 94 ? 12.503 -7.481 2.533 1.00 76.12 94 GLN A O 1
ATOM 717 N N . LEU A 1 95 ? 13.297 -8.808 0.882 1.00 86.75 95 LEU A N 1
ATOM 718 C CA . LEU A 1 95 ? 12.786 -8.044 -0.240 1.00 86.75 95 LEU A CA 1
ATOM 719 C C . LEU A 1 95 ? 11.588 -8.748 -0.862 1.00 86.75 95 LEU A C 1
ATOM 721 O O . LEU A 1 95 ? 11.638 -9.948 -1.139 1.00 86.75 95 LEU A O 1
ATOM 725 N N . ALA A 1 96 ? 10.528 -7.998 -1.131 1.00 90.75 96 ALA A N 1
ATOM 726 C CA . ALA A 1 96 ? 9.424 -8.470 -1.946 1.00 90.75 96 ALA A CA 1
ATOM 727 C C . ALA A 1 96 ? 8.999 -7.395 -2.938 1.00 90.75 96 ALA A C 1
ATOM 729 O O . ALA A 1 96 ? 8.829 -6.229 -2.593 1.00 90.75 96 ALA A O 1
ATOM 730 N N . ARG A 1 97 ? 8.817 -7.809 -4.188 1.00 93.38 97 ARG A N 1
ATOM 731 C CA . ARG A 1 97 ? 8.429 -6.935 -5.290 1.00 93.38 97 ARG A CA 1
ATOM 732 C C . ARG A 1 97 ? 7.009 -7.230 -5.718 1.00 93.38 97 ARG A C 1
ATOM 734 O O . ARG A 1 97 ? 6.636 -8.389 -5.851 1.00 93.38 97 ARG A O 1
ATOM 741 N N . PHE A 1 98 ? 6.236 -6.199 -6.003 1.00 94.25 98 PHE A N 1
ATOM 742 C CA . PHE A 1 98 ? 4.838 -6.304 -6.403 1.00 94.25 98 PHE A CA 1
ATOM 743 C C . PHE A 1 98 ? 4.590 -5.438 -7.629 1.00 94.25 98 PHE A C 1
ATOM 745 O O . PHE A 1 98 ? 5.175 -4.366 -7.770 1.00 94.25 98 PHE A O 1
ATOM 752 N N . ARG A 1 99 ? 3.678 -5.865 -8.509 1.00 93.44 99 ARG A N 1
ATOM 753 C CA . ARG A 1 99 ? 3.132 -4.955 -9.524 1.00 93.44 99 ARG A CA 1
ATOM 754 C C . ARG A 1 99 ? 2.360 -3.863 -8.800 1.00 93.44 99 ARG A C 1
ATOM 756 O O . ARG A 1 99 ? 1.340 -4.155 -8.174 1.00 93.44 99 ARG A O 1
ATOM 763 N N . PHE A 1 100 ? 2.823 -2.622 -8.901 1.00 92.50 100 PHE A N 1
ATOM 764 C CA . PHE A 1 100 ? 2.222 -1.522 -8.154 1.00 92.50 100 PHE A CA 1
ATOM 765 C C . PHE A 1 100 ? 0.759 -1.303 -8.570 1.00 92.50 100 PHE A C 1
ATOM 767 O O . PHE A 1 100 ? -0.108 -1.049 -7.736 1.00 92.50 100 PHE A O 1
ATOM 774 N N . SER A 1 101 ? 0.442 -1.548 -9.846 1.00 90.69 101 SER A N 1
ATOM 775 C CA . SER A 1 101 ? -0.926 -1.521 -10.375 1.00 90.69 101 SER A CA 1
ATOM 776 C C . SER A 1 101 ? -1.901 -2.475 -9.671 1.00 90.69 101 SER A C 1
ATOM 778 O O . SER A 1 101 ? -3.077 -2.137 -9.557 1.00 90.69 101 SER A O 1
ATOM 780 N N . LEU A 1 102 ? -1.436 -3.619 -9.151 1.00 91.31 102 LEU A N 1
ATOM 781 C CA . LEU A 1 102 ? -2.279 -4.583 -8.429 1.00 91.31 102 LEU A CA 1
ATOM 782 C C . LEU A 1 102 ? -2.594 -4.142 -6.994 1.00 91.31 102 LEU A C 1
ATOM 78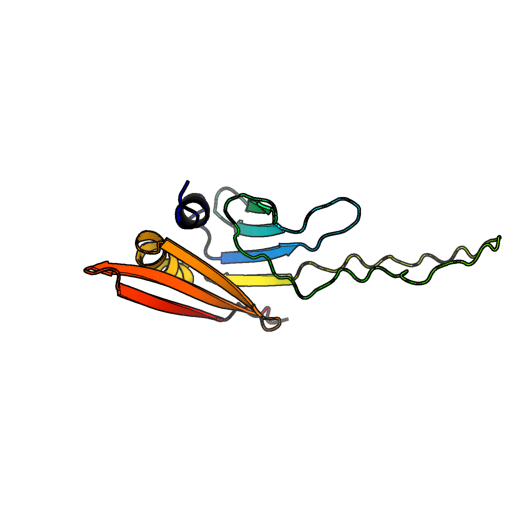4 O O . LEU A 1 102 ? -3.572 -4.608 -6.415 1.00 91.31 102 LEU A O 1
ATOM 788 N N . LEU A 1 103 ? -1.794 -3.236 -6.430 1.00 89.81 103 LEU A N 1
ATOM 789 C CA . LEU A 1 103 ? -1.995 -2.690 -5.086 1.00 89.81 103 LEU A CA 1
ATOM 790 C C . LEU A 1 103 ? -2.918 -1.463 -5.088 1.00 89.81 103 LEU A C 1
ATOM 792 O O . LEU A 1 103 ? -3.516 -1.149 -4.060 1.00 89.81 103 LEU A O 1
ATOM 796 N N . LYS A 1 104 ? -3.105 -0.808 -6.245 1.00 86.81 104 LYS A N 1
ATOM 797 C CA . LYS A 1 104 ? -3.947 0.394 -6.386 1.00 86.81 104 LYS A CA 1
ATOM 798 C C . LYS A 1 104 ? -5.364 0.242 -5.807 1.00 86.81 104 LYS A C 1
ATOM 800 O O . LYS A 1 104 ? -5.801 1.181 -5.153 1.00 86.81 104 LYS A O 1
ATOM 805 N N . PRO A 1 105 ? -6.100 -0.878 -5.971 1.00 86.25 105 PRO A N 1
ATOM 806 C CA . PRO A 1 105 ? -7.430 -1.016 -5.368 1.00 86.25 105 PRO A CA 1
ATOM 807 C C . PRO A 1 105 ? -7.411 -1.041 -3.833 1.00 86.25 105 PRO A C 1
ATOM 809 O O . PRO A 1 105 ? -8.283 -0.443 -3.203 1.00 86.25 105 PRO A O 1
ATOM 812 N N . ALA A 1 106 ? -6.413 -1.704 -3.242 1.00 87.00 106 ALA A N 1
ATOM 813 C CA . ALA A 1 106 ? -6.254 -1.799 -1.792 1.00 87.00 106 ALA A CA 1
ATOM 814 C C . ALA A 1 106 ? -5.940 -0.423 -1.178 1.00 87.00 106 ALA A C 1
ATOM 816 O O . ALA A 1 106 ? -6.508 -0.028 -0.162 1.00 87.00 106 ALA A O 1
ATOM 817 N N . VAL A 1 107 ? -5.110 0.353 -1.874 1.00 85.31 107 VAL A N 1
ATOM 818 C CA . VAL A 1 107 ? -4.696 1.702 -1.478 1.00 85.31 107 VAL A CA 1
ATOM 819 C C . VAL A 1 107 ? -5.791 2.742 -1.750 1.00 85.31 107 VAL A C 1
ATOM 821 O O . VAL A 1 107 ? -6.246 3.434 -0.851 1.00 85.31 107 VAL A O 1
ATOM 824 N N . ASN A 1 108 ? -6.294 2.852 -2.976 1.00 85.06 108 ASN A N 1
ATOM 825 C CA . ASN A 1 108 ? -7.164 3.973 -3.351 1.00 85.06 108 ASN A CA 1
ATOM 826 C C . ASN A 1 108 ? -8.590 3.859 -2.799 1.00 85.06 108 ASN A C 1
ATOM 828 O O . ASN A 1 108 ? -9.320 4.851 -2.785 1.00 85.06 108 ASN A O 1
ATOM 832 N N . ARG A 1 109 ? -9.022 2.666 -2.380 1.00 87.25 109 ARG A N 1
ATOM 833 C CA . ARG A 1 109 ? -10.377 2.455 -1.857 1.00 87.25 109 ARG A CA 1
ATOM 834 C C . ARG A 1 109 ? -10.359 2.128 -0.377 1.00 87.25 109 ARG A C 1
ATOM 836 O O . ARG A 1 109 ? -10.953 2.856 0.408 1.00 87.25 109 ARG A O 1
ATOM 843 N N . SER A 1 110 ? -9.686 1.044 -0.007 1.00 89.88 110 SER A N 1
ATOM 844 C CA . SER A 1 110 ? -9.777 0.514 1.351 1.00 89.88 110 SER A CA 1
ATOM 845 C C . SER A 1 110 ? -8.964 1.327 2.349 1.00 89.88 110 SER A C 1
ATOM 847 O O . SER A 1 110 ? -9.501 1.642 3.402 1.00 89.88 110 SER A O 1
ATOM 849 N N . LEU A 1 111 ? -7.744 1.758 2.006 1.00 88.56 111 LEU A N 1
ATOM 850 C CA . LEU A 1 111 ? -6.934 2.616 2.883 1.00 88.56 111 LEU A CA 1
ATOM 851 C C . LEU A 1 111 ? -7.633 3.944 3.199 1.00 88.56 111 LEU A C 1
ATOM 853 O O . LEU A 1 111 ? -7.657 4.356 4.348 1.00 88.56 111 LEU A O 1
ATOM 857 N N . ASN A 1 112 ? -8.274 4.565 2.202 1.00 87.31 112 ASN A N 1
ATOM 858 C CA . ASN A 1 112 ? -9.013 5.824 2.370 1.00 87.31 112 ASN A CA 1
ATOM 859 C C . ASN A 1 112 ? -10.214 5.726 3.32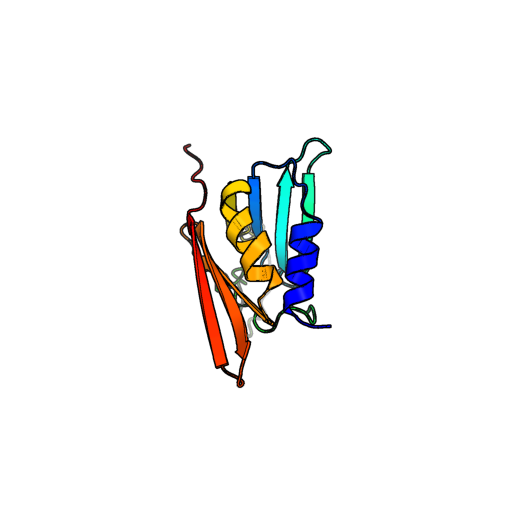9 1.00 87.31 112 ASN A C 1
ATOM 861 O O . ASN A 1 112 ? -10.698 6.753 3.794 1.00 87.31 112 ASN A O 1
ATOM 865 N N . MET A 1 113 ? -10.732 4.520 3.571 1.00 89.50 113 MET A N 1
ATOM 866 C CA . MET A 1 113 ? -11.871 4.275 4.463 1.00 89.50 113 MET A CA 1
ATOM 867 C C . MET A 1 113 ? -11.455 3.628 5.787 1.00 89.50 113 MET A C 1
ATOM 869 O O . MET A 1 113 ? -12.302 3.428 6.654 1.00 89.50 113 MET A O 1
ATOM 873 N N . ALA A 1 114 ? -10.193 3.225 5.927 1.00 90.50 114 ALA A N 1
ATOM 874 C CA . ALA A 1 114 ? -9.744 2.424 7.049 1.00 90.50 114 ALA A CA 1
ATOM 875 C C . ALA A 1 114 ? -9.290 3.302 8.214 1.00 90.50 114 ALA A C 1
ATOM 877 O O . ALA A 1 114 ? -8.507 4.226 8.033 1.00 90.50 114 ALA A O 1
ATOM 878 N N . SER A 1 115 ? -9.707 2.949 9.427 1.00 88.50 115 SER A N 1
ATOM 879 C CA . SER A 1 115 ? -9.161 3.536 10.654 1.00 88.50 115 SER A CA 1
ATOM 880 C C . SER A 1 115 ? -7.857 2.857 11.084 1.00 88.50 115 SER A C 1
ATOM 882 O O . SER A 1 115 ? -7.044 3.452 11.782 1.00 88.50 115 SER A O 1
ATOM 884 N N . ARG A 1 116 ? -7.651 1.590 10.694 1.00 88.06 116 ARG A N 1
ATOM 885 C CA . ARG A 1 116 ? -6.417 0.828 10.953 1.00 88.06 116 ARG A CA 1
ATOM 886 C C . ARG A 1 116 ? -6.066 -0.062 9.776 1.00 88.06 116 ARG A C 1
ATOM 888 O O . ARG A 1 116 ? -6.959 -0.608 9.123 1.00 88.06 116 ARG A O 1
ATOM 895 N N . VAL A 1 117 ? -4.768 -0.253 9.557 1.00 89.44 117 VAL A N 1
ATOM 896 C CA . VAL A 1 117 ? -4.243 -1.134 8.513 1.00 89.44 117 VAL A CA 1
ATOM 897 C C . VAL A 1 117 ? -3.156 -2.032 9.078 1.00 89.44 117 VAL A C 1
ATOM 899 O O . VAL A 1 117 ? -2.246 -1.569 9.757 1.00 89.44 117 VAL A O 1
ATOM 902 N N . SER A 1 118 ? -3.244 -3.321 8.768 1.00 90.00 118 SER A N 1
ATOM 903 C CA . SER A 1 118 ? -2.203 -4.308 9.039 1.00 90.00 118 SER A CA 1
ATOM 904 C C . SER A 1 118 ? -1.596 -4.769 7.720 1.00 90.00 118 SER A C 1
ATOM 906 O O . SER A 1 118 ? -2.325 -5.112 6.790 1.00 90.00 118 SER A O 1
ATOM 908 N N . MET A 1 119 ? -0.267 -4.795 7.639 1.00 88.81 119 MET A N 1
ATOM 909 C CA . MET A 1 119 ? 0.465 -5.378 6.517 1.00 88.81 119 MET A CA 1
ATOM 910 C C . MET A 1 119 ? 1.280 -6.567 7.012 1.00 88.81 119 MET A C 1
ATOM 912 O O . MET A 1 119 ? 1.985 -6.472 8.014 1.00 88.81 119 MET A O 1
ATOM 916 N N . ARG A 1 120 ? 1.197 -7.690 6.301 1.00 89.62 120 ARG A N 1
ATOM 917 C CA . ARG A 1 120 ? 1.896 -8.933 6.638 1.00 89.62 120 ARG A CA 1
ATO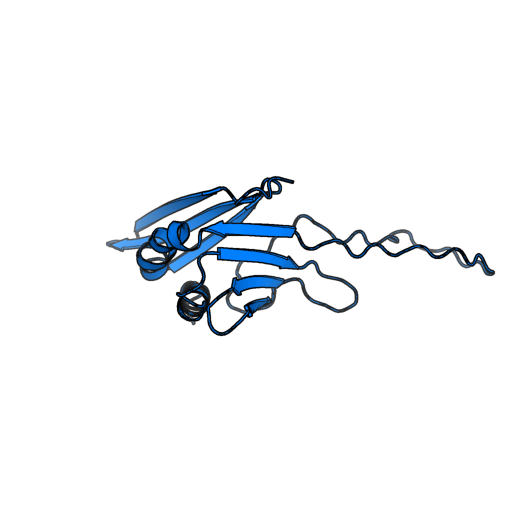M 918 C C . ARG A 1 120 ? 2.587 -9.469 5.399 1.00 89.62 120 ARG A C 1
ATOM 920 O O . ARG A 1 120 ? 1.922 -9.842 4.436 1.00 89.62 120 ARG A O 1
ATOM 927 N N . LEU A 1 121 ? 3.913 -9.522 5.433 1.00 87.88 121 LEU A N 1
ATOM 928 C CA . LEU A 1 121 ? 4.726 -10.128 4.386 1.00 87.88 121 LEU A CA 1
ATOM 929 C C . LEU A 1 121 ? 5.255 -11.473 4.880 1.00 87.88 121 LEU A C 1
ATOM 931 O O . LEU A 1 121 ? 5.831 -11.555 5.962 1.00 87.88 121 LEU A O 1
ATOM 935 N N . ASN A 1 122 ? 5.069 -12.534 4.099 1.00 85.56 122 ASN A N 1
ATOM 936 C CA . ASN A 1 122 ? 5.660 -13.830 4.423 1.00 85.56 122 ASN A CA 1
ATOM 937 C C . ASN A 1 122 ? 6.969 -14.080 3.657 1.00 85.56 122 ASN A C 1
ATOM 939 O O . ASN A 1 122 ? 7.284 -13.422 2.668 1.00 85.56 122 ASN A O 1
ATOM 943 N N . GLN A 1 123 ? 7.707 -15.112 4.074 1.00 80.25 123 GLN A N 1
ATOM 944 C CA . GLN A 1 123 ? 8.980 -15.516 3.457 1.00 80.25 123 GLN A CA 1
ATOM 945 C C . GLN A 1 123 ? 8.867 -15.942 1.987 1.00 80.25 123 GLN A C 1
ATOM 947 O O . GLN A 1 123 ? 9.867 -15.991 1.281 1.00 80.25 123 GLN A O 1
ATOM 952 N N . ARG A 1 124 ? 7.657 -16.252 1.514 1.00 81.00 124 ARG A N 1
ATOM 953 C CA . ARG A 1 124 ? 7.389 -16.623 0.119 1.00 81.00 124 ARG A CA 1
ATOM 954 C C . ARG A 1 124 ? 7.065 -15.406 -0.757 1.00 81.00 124 ARG A C 1
ATOM 956 O O . ARG A 1 124 ? 6.781 -15.591 -1.938 1.00 81.00 124 ARG A O 1
ATOM 963 N N . GLY A 1 125 ? 7.065 -14.199 -0.188 1.00 84.75 125 GLY A N 1
ATOM 964 C CA . GLY A 1 125 ? 6.751 -12.956 -0.885 1.00 84.75 125 GLY A CA 1
ATOM 965 C C . GLY A 1 125 ? 5.255 -12.673 -1.036 1.00 84.75 125 GLY A C 1
ATOM 966 O O . GLY A 1 125 ? 4.892 -11.856 -1.870 1.00 84.75 125 GLY A O 1
ATOM 967 N N . PHE A 1 126 ? 4.365 -13.329 -0.282 1.00 89.44 126 PHE A N 1
ATOM 968 C CA . PHE A 1 126 ? 2.949 -12.945 -0.262 1.00 89.44 126 PHE A CA 1
ATOM 969 C C . PHE A 1 126 ? 2.729 -11.807 0.724 1.00 89.44 126 PHE A C 1
ATOM 971 O O . PHE A 1 126 ? 3.087 -11.929 1.898 1.00 89.44 126 PHE A O 1
ATOM 978 N N . LEU A 1 127 ? 2.089 -10.748 0.239 1.00 91.62 127 LEU A N 1
ATOM 979 C CA . LEU A 1 127 ? 1.627 -9.623 1.033 1.00 91.62 127 LEU A CA 1
ATOM 980 C C . LEU A 1 127 ? 0.136 -9.788 1.333 1.00 91.62 127 LEU A C 1
ATOM 982 O O . LEU A 1 127 ? -0.670 -9.959 0.418 1.00 91.62 127 LEU A O 1
ATOM 986 N N . SER A 1 128 ? -0.219 -9.717 2.610 1.00 92.94 128 SER A N 1
ATOM 987 C CA . SER A 1 128 ? -1.582 -9.525 3.100 1.00 92.94 128 SER A CA 1
ATOM 988 C C . SER A 1 128 ? -1.706 -8.092 3.616 1.00 92.94 128 SER A C 1
ATOM 990 O O . SER A 1 128 ? -0.847 -7.631 4.368 1.00 92.94 128 SER A O 1
ATOM 992 N N . MET A 1 129 ? -2.750 -7.384 3.191 1.00 92.62 129 MET A N 1
ATOM 993 C CA . MET A 1 129 ? -3.116 -6.066 3.711 1.00 92.62 129 MET A CA 1
ATOM 994 C C . MET A 1 129 ? -4.551 -6.127 4.214 1.00 92.62 129 MET A C 1
ATOM 996 O O . MET A 1 129 ? -5.470 -6.360 3.427 1.00 92.62 129 MET A O 1
ATOM 1000 N N . GLN A 1 130 ? -4.737 -5.932 5.514 1.00 93.69 130 GLN A N 1
ATOM 1001 C CA . GLN A 1 130 ? -6.039 -5.964 6.167 1.00 93.69 130 GLN A CA 1
ATOM 1002 C C . GLN A 1 130 ? -6.420 -4.561 6.638 1.00 93.69 130 GLN A C 1
ATOM 1004 O O . GLN A 1 130 ? -5.649 -3.900 7.328 1.00 93.69 130 GLN A O 1
ATOM 1009 N N . TYR A 1 131 ? -7.624 -4.134 6.278 1.00 93.12 131 TYR A N 1
ATOM 1010 C CA . TYR A 1 131 ? -8.176 -2.811 6.538 1.00 93.12 131 TYR A CA 1
ATOM 1011 C C . TYR A 1 131 ? -9.357 -2.933 7.498 1.00 93.12 131 TYR A C 1
ATOM 1013 O O . TYR A 1 131 ? -10.300 -3.672 7.206 1.00 93.12 131 TYR A O 1
ATOM 1021 N N . MET A 1 132 ? -9.323 -2.202 8.611 1.00 93.06 132 MET A N 1
ATOM 1022 C CA . MET A 1 132 ? -10.457 -2.054 9.525 1.00 93.06 132 MET A CA 1
ATOM 1023 C C . MET A 1 132 ? -11.256 -0.812 9.129 1.00 93.06 132 MET A C 1
ATOM 1025 O O . MET A 1 132 ? -10.748 0.300 9.250 1.00 93.06 132 MET A O 1
ATOM 1029 N N . ILE A 1 133 ? -12.485 -1.000 8.649 1.00 93.12 133 ILE A N 1
ATOM 1030 C CA . ILE A 1 133 ? -13.367 0.070 8.170 1.00 93.12 133 ILE A CA 1
ATOM 1031 C C . ILE A 1 133 ? -14.486 0.287 9.199 1.00 93.12 133 ILE A C 1
ATOM 1033 O O . ILE A 1 133 ? -15.289 -0.630 9.409 1.00 93.12 133 ILE A O 1
ATOM 1037 N N . PRO A 1 134 ? -14.570 1.467 9.839 1.00 92.81 134 PRO A N 1
ATOM 1038 C CA . PRO A 1 134 ? -15.680 1.793 10.723 1.00 92.81 134 PRO A CA 1
ATOM 1039 C C . PRO A 1 134 ? -16.974 1.982 9.919 1.00 92.81 134 PRO A C 1
ATOM 1041 O O . PRO A 1 134 ? -16.985 2.590 8.846 1.00 92.81 134 PRO A O 1
ATOM 1044 N N . LEU A 1 135 ? -18.074 1.453 10.446 1.00 92.69 135 LEU A N 1
ATOM 1045 C CA . LEU A 1 135 ? -19.428 1.594 9.913 1.00 92.69 135 LEU A CA 1
ATOM 1046 C C . LEU A 1 135 ? -20.294 2.414 10.884 1.00 92.69 135 LEU A C 1
ATOM 1048 O O . LEU A 1 135 ? -19.846 2.824 11.955 1.00 92.69 135 LEU A O 1
ATOM 1052 N N . ALA A 1 136 ? -21.555 2.650 10.513 1.00 92.88 136 ALA A N 1
ATOM 1053 C CA . ALA A 1 136 ? -22.541 3.207 11.435 1.00 92.88 136 ALA A CA 1
ATOM 1054 C C . ALA A 1 136 ? -22.732 2.300 12.669 1.00 92.88 136 ALA A C 1
ATOM 1056 O O . ALA A 1 136 ? -22.452 1.099 12.632 1.00 92.88 136 ALA A O 1
ATOM 1057 N N . ASP A 1 137 ? -23.219 2.885 13.764 1.00 92.69 137 ASP A N 1
ATOM 1058 C CA . ASP A 1 137 ? -23.583 2.174 14.999 1.00 92.69 137 ASP A CA 1
ATOM 1059 C C . ASP A 1 137 ? -22.419 1.442 15.699 1.00 92.69 137 ASP A C 1
ATOM 1061 O O . ASP A 1 137 ? -22.612 0.384 16.295 1.00 92.69 137 ASP A O 1
ATOM 1065 N N . ASN A 1 138 ? -21.199 1.993 15.636 1.00 87.06 138 ASN A N 1
ATOM 1066 C CA . ASN A 1 138 ? -19.973 1.394 16.196 1.00 87.06 138 ASN A CA 1
ATOM 1067 C C . ASN A 1 138 ? -19.649 -0.013 15.655 1.00 87.06 138 ASN A C 1
ATOM 1069 O O . ASN A 1 138 ? -18.901 -0.769 16.280 1.00 87.06 138 ASN A O 1
ATOM 1073 N N . GLN A 1 139 ? -20.189 -0.379 14.492 1.00 93.81 139 GLN A N 1
ATOM 1074 C CA . GLN A 1 139 ? -19.823 -1.616 13.813 1.00 93.81 139 GLN A CA 1
ATOM 1075 C C . GLN A 1 139 ? -18.513 -1.445 13.039 1.00 93.81 139 GLN A C 1
ATOM 1077 O O . GLN A 1 139 ? -18.129 -0.340 12.655 1.00 93.81 139 GLN A O 1
ATOM 1082 N N . VAL A 1 140 ? -17.829 -2.560 12.782 1.00 95.31 140 VAL A N 1
ATOM 1083 C CA . VAL A 1 140 ? -16.593 -2.591 11.994 1.00 95.31 140 VAL A CA 1
ATOM 1084 C C . VAL A 1 140 ? -16.674 -3.675 10.926 1.00 95.31 140 VAL A C 1
ATOM 1086 O O . VAL A 1 140 ? -17.188 -4.766 11.171 1.00 95.31 140 VAL A O 1
ATOM 1089 N N . ALA A 1 141 ? -16.150 -3.376 9.742 1.00 94.88 141 ALA A N 1
ATOM 1090 C CA . ALA A 1 141 ? -15.932 -4.344 8.675 1.00 94.88 141 ALA A CA 1
ATOM 1091 C C . ALA A 1 141 ? -14.436 -4.508 8.407 1.00 94.88 141 ALA A C 1
ATOM 1093 O O . ALA A 1 141 ? -13.656 -3.568 8.562 1.00 94.88 141 ALA A O 1
ATOM 1094 N N . PHE A 1 142 ? -14.047 -5.698 7.954 1.00 94.75 142 PHE A N 1
ATOM 1095 C CA . PHE A 1 142 ? -12.675 -5.989 7.561 1.00 94.75 142 PHE A CA 1
ATOM 1096 C C . PHE A 1 142 ? -12.611 -6.305 6.074 1.00 94.75 142 PHE A C 1
ATOM 1098 O O . PHE A 1 142 ? -13.379 -7.124 5.569 1.00 94.75 142 PHE A O 1
ATOM 1105 N N . VAL A 1 143 ? -11.673 -5.666 5.379 1.00 95.31 143 VAL A N 1
ATOM 1106 C CA . VAL A 1 143 ? -11.336 -5.992 3.990 1.00 95.31 143 VAL A CA 1
ATOM 1107 C C . VAL A 1 143 ? -9.898 -6.473 3.962 1.00 95.31 143 VAL A C 1
ATOM 1109 O O . VAL A 1 143 ? -9.021 -5.803 4.498 1.00 95.31 143 VAL A O 1
ATOM 1112 N N . GLU A 1 144 ? -9.643 -7.618 3.336 1.00 94.75 144 GLU A N 1
ATOM 1113 C CA . GLU A 1 144 ? -8.297 -8.170 3.222 1.00 94.75 144 GLU A CA 1
ATOM 1114 C C . GLU A 1 144 ? -7.918 -8.397 1.760 1.00 94.75 144 GLU A C 1
ATOM 1116 O O . GLU A 1 144 ? -8.660 -9.011 0.991 1.00 94.75 144 GLU A O 1
ATOM 1121 N N . PHE A 1 145 ? -6.748 -7.889 1.382 1.00 94.06 145 PHE A N 1
ATOM 1122 C CA . PHE A 1 145 ? -6.152 -8.079 0.068 1.00 94.06 145 PHE A CA 1
ATOM 1123 C C . PHE A 1 145 ? -4.940 -8.984 0.188 1.00 94.06 145 PHE A C 1
ATOM 1125 O O . PHE A 1 145 ? -4.079 -8.770 1.039 1.00 94.06 145 PHE A O 1
ATOM 1132 N N . PHE A 1 146 ? -4.847 -9.947 -0.722 1.00 93.00 146 PHE A N 1
ATOM 1133 C CA . PHE A 1 146 ? -3.689 -10.814 -0.864 1.00 93.00 146 PHE A CA 1
ATOM 1134 C C . PHE A 1 146 ? -3.041 -10.564 -2.219 1.00 93.00 146 PHE A C 1
ATOM 1136 O O . PHE A 1 146 ? -3.708 -10.633 -3.253 1.00 93.00 146 PHE A O 1
ATOM 1143 N N . VAL A 1 147 ? -1.738 -10.301 -2.219 1.00 92.75 147 VAL A N 1
ATOM 1144 C CA . VAL A 1 147 ? -0.959 -10.094 -3.441 1.00 92.75 147 VAL A CA 1
ATOM 1145 C C . VAL A 1 147 ? 0.264 -10.995 -3.406 1.00 92.75 147 VAL A C 1
ATOM 1147 O O . VAL A 1 147 ? 1.017 -11.022 -2.432 1.00 92.75 147 VAL A O 1
ATOM 1150 N N . THR A 1 148 ? 0.461 -11.760 -4.478 1.00 91.25 148 THR A N 1
ATOM 1151 C CA . THR A 1 148 ? 1.690 -12.534 -4.653 1.00 91.25 148 THR A CA 1
ATOM 1152 C C . THR A 1 148 ? 2.815 -11.616 -5.107 1.00 91.25 148 THR A C 1
ATOM 1154 O O . THR A 1 148 ? 2.640 -10.803 -6.016 1.00 91.25 148 THR A O 1
ATOM 1157 N N . GLY A 1 149 ? 3.983 -11.784 -4.501 1.00 90.50 149 GLY A N 1
ATOM 1158 C CA . GLY A 1 149 ? 5.207 -11.163 -4.970 1.00 90.50 149 GLY A CA 1
ATOM 1159 C C . GLY A 1 149 ? 5.568 -11.656 -6.367 1.00 90.50 149 GLY A C 1
ATOM 1160 O O . GLY A 1 149 ?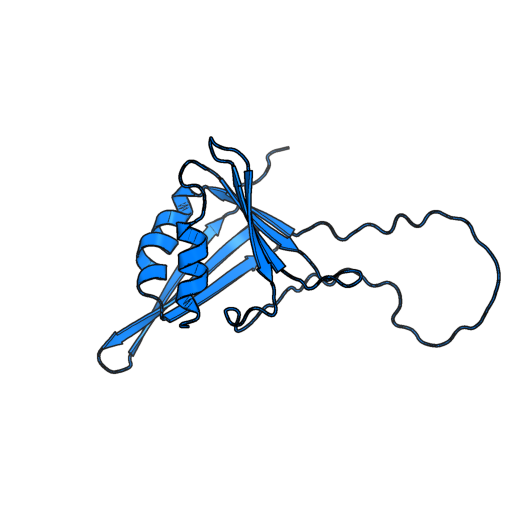 5.266 -12.791 -6.757 1.00 90.50 149 GLY A O 1
ATOM 1161 N N . LEU A 1 150 ? 6.217 -10.780 -7.121 1.00 89.56 150 LEU A N 1
ATOM 1162 C CA . LEU A 1 150 ? 6.889 -11.106 -8.361 1.00 89.56 150 LEU A CA 1
ATOM 1163 C C . LEU A 1 150 ? 8.079 -12.003 -8.038 1.00 89.56 150 LEU A C 1
ATOM 1165 O O . LEU A 1 150 ? 8.919 -11.665 -7.207 1.00 89.56 150 LEU A O 1
ATOM 1169 N N . ARG A 1 151 ? 8.136 -13.156 -8.701 1.00 78.50 151 ARG A N 1
ATOM 1170 C CA . ARG A 1 151 ? 9.312 -14.019 -8.661 1.00 78.50 151 ARG A CA 1
ATOM 1171 C C . ARG A 1 151 ? 10.325 -13.495 -9.663 1.00 78.50 151 ARG A C 1
ATOM 1173 O O . ARG A 1 151 ? 9.969 -13.245 -10.814 1.00 78.50 151 ARG A O 1
ATOM 1180 N N . GLU A 1 152 ? 11.572 -13.372 -9.237 1.00 63.59 152 GLU A N 1
ATOM 1181 C CA . GLU A 1 152 ? 12.683 -13.305 -10.176 1.00 63.59 152 GLU A CA 1
ATOM 1182 C C . GLU A 1 152 ? 12.817 -14.699 -10.798 1.00 63.59 152 GLU A C 1
ATOM 1184 O O . GLU A 1 152 ? 13.108 -15.675 -10.105 1.00 63.59 152 GLU A O 1
ATOM 1189 N N . TYR A 1 153 ? 12.491 -14.825 -12.085 1.00 42.84 153 TYR A N 1
ATOM 1190 C CA . TYR A 1 153 ? 12.887 -15.999 -12.856 1.00 42.84 153 TYR A CA 1
ATOM 1191 C C . TYR A 1 153 ? 14.372 -15.811 -13.167 1.00 42.84 153 TYR A C 1
ATOM 1193 O O . TYR A 1 153 ? 14.710 -15.002 -14.031 1.00 42.84 153 TYR A O 1
ATOM 1201 N N . HIS A 1 154 ? 15.230 -16.473 -12.390 1.00 38.28 154 HIS A N 1
ATOM 1202 C CA . HIS A 1 154 ? 16.641 -16.644 -12.732 1.00 38.28 154 HIS A CA 1
ATOM 1203 C C . HIS A 1 154 ? 16.791 -17.576 -13.933 1.00 38.28 154 HIS A C 1
ATOM 1205 O O . HIS A 1 154 ? 16.046 -18.584 -13.986 1.00 38.28 154 HIS A O 1
#

Radius of gyration: 19.39 Å; chains: 1; bounding box: 69×29×45 Å

Sequence (154 aa):
MDQGECLREIFIELDPTSDLLELAVLPSGCGLQPRLRFTTYGLTGITHFDLPQTSDYIEVFECTQVASTAGDIGDCCGPVMESHLKHQAQPAPQLARFRFSLLKPAVNRSLNMASRVSMRLNQRGFLSMQYMIPLADNQVAFVEFFVTGLREYH

pLDDT: mean 77.06, std 19.15, range [32.44, 96.0]

InterPro domains:
  IPR003021 Rad1/Rec1/Rad17 [PF02144] (3-133)
  IPR003021 Rad1/Rec1/Rad17 [PTHR10870] (3-148)

Secondary structure (DSSP, 8-state):
--HHHHHHHHHHHS-TT-SEEEEEEEPPBTTBPPEEEEEEEETTEEEEEEEETTSTT-S----------S-------------------PPPPEEEEEEHHHHHHIIIIIGGG-SEEEEEE-TTSEEEEEEEEE-GGG-EEEEEEEEEPPP---

Foldseek 3Di:
DQLLVVVLVVLVPAAPQFQKWKWWFAADDDPDATWIWIWGQHPVGIDIDIGGCPDPSDPDDDDPDHLPPPDDDDDDDDDDDDPDPPPSPGPDIQMFMFRVVLCCCVNVPQSVQASDWDWDADSQRKIKIKGWGADPPRDIDIDIDITHTDDDPD

Organism: NCBI:txid117903